Protein AF-A0A5B6URF9-F1 (afdb_monomer_lite)

Radius of gyration: 16.98 Å; chains: 1; bounding box: 46×44×43 Å

Organism: NCBI:txid47621

Secondary structure (DSSP, 8-state):
--HHHHHHHHHHHHHHHHTTSS-HHHHHHHHHHHHHHHHHHHHHHHHHHHH-PPP-HHHHHHHHHHHHHHHHHHH-TT----HHHHHTSPPEEEEEEEEE-TTS-EEEEEEEEEEEE-HHHHHHHHHHHHHHHHHH--

Foldseek 3Di:
DPVPVVVVVVVVVVVVQLPPDDDNVVSVLVVQLVCLLVVLVVVVVCCCVPVVDDDDPVVSVVSSLVSSVVVVCVVCVPDPDDSVNQQVPFFDQKDWDFDADPVRHTPDIDMDGDGGGGVSVRVVVNVVVVVVVVVVPD

Structure (mmCIF, N/CA/C/O backbone):
data_AF-A0A5B6URF9-F1
#
_entry.id   AF-A0A5B6URF9-F1
#
loop_
_atom_site.group_PDB
_atom_site.id
_atom_site.type_symbol
_atom_site.label_atom_id
_atom_site.label_alt_id
_atom_site.label_comp_id
_atom_site.label_asym_id
_atom_site.label_entity_id
_atom_site.label_seq_id
_atom_site.pdbx_PDB_ins_code
_atom_site.Cartn_x
_atom_site.Cartn_y
_atom_site.Cartn_z
_atom_site.occupancy
_atom_site.B_iso_or_equiv
_atom_site.auth_seq_id
_atom_site.auth_comp_id
_atom_site.auth_asym_id
_atom_site.auth_atom_id
_atom_site.pdbx_PDB_model_num
ATOM 1 N N . MET A 1 1 ? -18.903 -27.263 6.523 1.00 39.06 1 MET A N 1
ATOM 2 C CA . MET A 1 1 ? -18.285 -27.236 5.177 1.00 39.06 1 MET A CA 1
ATOM 3 C C . MET A 1 1 ? -18.443 -25.833 4.597 1.00 39.06 1 MET A C 1
ATOM 5 O O . MET A 1 1 ? -19.491 -25.525 4.062 1.00 39.06 1 MET A O 1
ATOM 9 N N . GLY A 1 2 ? -17.472 -24.939 4.792 1.00 38.53 2 GLY A N 1
ATOM 10 C CA . GLY A 1 2 ? -17.604 -23.533 4.360 1.00 38.53 2 GLY A CA 1
ATOM 11 C C . GLY A 1 2 ? -16.285 -22.837 4.023 1.00 38.53 2 GLY A C 1
ATOM 12 O O . GLY A 1 2 ? -16.301 -21.819 3.351 1.00 38.53 2 GLY A O 1
ATOM 13 N N . GLY A 1 3 ? -15.134 -23.400 4.413 1.00 31.91 3 GLY A N 1
ATOM 14 C CA . GLY A 1 3 ? -13.809 -22.814 4.157 1.00 31.91 3 GLY A CA 1
ATOM 15 C C . GLY A 1 3 ? -13.232 -23.057 2.754 1.00 31.91 3 GLY A C 1
ATOM 16 O O . GLY A 1 3 ? -12.278 -22.387 2.365 1.00 31.91 3 GLY A O 1
ATOM 17 N N . ALA A 1 4 ? -13.795 -23.988 1.976 1.00 38.38 4 ALA A N 1
ATOM 18 C CA . ALA A 1 4 ? -13.276 -24.328 0.646 1.00 38.38 4 ALA A CA 1
ATOM 19 C C . ALA A 1 4 ? -13.646 -23.281 -0.424 1.00 38.38 4 ALA A C 1
ATOM 21 O O . ALA A 1 4 ? -12.824 -22.955 -1.275 1.00 38.38 4 ALA A O 1
ATOM 22 N N . LEU A 1 5 ? -14.844 -22.691 -0.342 1.00 40.88 5 LEU A N 1
ATOM 23 C CA . LEU A 1 5 ? -15.327 -21.697 -1.312 1.00 40.88 5 LEU A CA 1
ATOM 24 C C . LEU A 1 5 ? -14.565 -20.364 -1.233 1.00 40.88 5 LEU A C 1
ATOM 26 O O . LEU A 1 5 ? -14.278 -19.763 -2.267 1.00 40.88 5 LEU A O 1
ATOM 30 N N . TRP A 1 6 ? -14.158 -19.946 -0.029 1.00 37.25 6 TRP A N 1
ATOM 31 C CA . TRP A 1 6 ? -13.325 -18.754 0.162 1.00 37.25 6 TRP A CA 1
ATOM 32 C C . TRP A 1 6 ? -11.953 -18.897 -0.498 1.00 37.25 6 TRP A C 1
ATOM 34 O O . TRP A 1 6 ? -11.473 -17.950 -1.112 1.00 37.25 6 TRP A O 1
ATOM 44 N N . ASN A 1 7 ? -11.348 -20.088 -0.434 1.00 47.53 7 ASN A N 1
ATOM 45 C CA . ASN A 1 7 ? -10.046 -20.349 -1.049 1.00 47.53 7 ASN A CA 1
ATOM 46 C C . ASN A 1 7 ? -10.106 -20.290 -2.580 1.00 47.53 7 ASN A C 1
ATOM 48 O O . ASN A 1 7 ? -9.229 -19.697 -3.201 1.00 47.53 7 ASN A O 1
ATOM 52 N N . VAL A 1 8 ? -11.158 -20.837 -3.197 1.00 56.06 8 VAL A N 1
ATOM 53 C CA . VAL A 1 8 ? -11.298 -20.841 -4.663 1.00 56.06 8 VAL A CA 1
ATOM 54 C C . VAL A 1 8 ? -11.529 -19.431 -5.210 1.00 56.06 8 VAL A C 1
ATOM 56 O O . VAL A 1 8 ? -10.906 -19.052 -6.199 1.00 56.06 8 VAL A O 1
ATOM 59 N N . GLN A 1 9 ? -12.362 -18.614 -4.555 1.00 54.59 9 GLN A N 1
ATOM 60 C CA . GLN A 1 9 ? -12.573 -17.229 -4.992 1.00 54.59 9 GLN A CA 1
ATOM 61 C C . GLN A 1 9 ? -11.323 -16.366 -4.843 1.00 54.59 9 GLN A C 1
ATOM 63 O O . GLN A 1 9 ? -11.031 -15.558 -5.727 1.00 54.59 9 GLN A O 1
ATOM 68 N N . LEU A 1 10 ? -10.560 -16.573 -3.767 1.00 51.69 10 LEU A N 1
ATOM 69 C CA . LEU A 1 10 ? -9.280 -15.906 -3.582 1.00 51.69 10 LEU A CA 1
ATOM 70 C C . LEU A 1 10 ? -8.340 -16.267 -4.739 1.00 51.69 10 LEU A C 1
ATOM 72 O O . LEU A 1 10 ? -7.843 -15.375 -5.419 1.00 51.69 10 LEU A O 1
ATOM 76 N N . VAL A 1 11 ? -8.157 -17.562 -5.023 1.00 58.25 11 VAL A N 1
ATOM 77 C CA . VAL A 1 11 ? -7.267 -18.065 -6.088 1.00 58.25 11 VAL A CA 1
ATOM 78 C C . VAL A 1 11 ? -7.661 -17.535 -7.470 1.00 58.25 11 VAL A C 1
ATOM 80 O O . VAL A 1 11 ? -6.793 -17.115 -8.235 1.00 58.25 11 VAL A O 1
ATOM 83 N N . LEU A 1 12 ? -8.956 -17.479 -7.783 1.00 61.59 12 LEU A N 1
ATOM 84 C CA . LEU A 1 12 ? -9.437 -16.929 -9.053 1.00 61.59 12 LEU A CA 1
ATOM 85 C C . LEU A 1 12 ? -9.208 -15.414 -9.153 1.00 61.59 12 LEU A C 1
ATOM 87 O O . LEU A 1 12 ? -8.820 -14.920 -10.214 1.00 61.59 12 LEU A O 1
ATOM 91 N N . PHE A 1 13 ? -9.388 -14.677 -8.053 1.00 65.88 13 PHE A N 1
ATOM 92 C CA . PHE A 1 13 ? -9.018 -13.265 -7.977 1.00 65.88 13 PHE A CA 1
ATOM 93 C C . PHE A 1 13 ? -7.510 -13.076 -8.209 1.00 65.88 13 PHE A C 1
ATOM 95 O O . PHE A 1 13 ? -7.122 -12.246 -9.031 1.00 65.88 13 PHE A O 1
ATOM 102 N N . PHE A 1 14 ? -6.664 -13.899 -7.576 1.00 54.62 14 PHE A N 1
ATOM 103 C CA . PHE A 1 14 ? -5.209 -13.895 -7.772 1.00 54.62 14 PHE A CA 1
ATOM 104 C C . PHE A 1 14 ? -4.817 -14.133 -9.233 1.00 54.62 14 PHE A C 1
ATOM 106 O O . PHE A 1 14 ? -4.010 -13.383 -9.780 1.00 54.62 14 PHE A O 1
ATOM 113 N N . GLN A 1 15 ? -5.391 -15.149 -9.880 1.00 57.53 15 GLN A N 1
ATOM 114 C CA . GLN A 1 15 ? -5.078 -15.482 -11.272 1.00 57.53 15 GLN A CA 1
ATOM 115 C C . GLN A 1 15 ? -5.483 -14.360 -12.234 1.00 57.53 15 GLN A C 1
ATOM 117 O O . GLN A 1 15 ? -4.722 -13.995 -13.132 1.00 57.53 15 GLN A O 1
ATOM 122 N N . ARG A 1 16 ? -6.663 -13.769 -12.024 1.00 63.41 16 ARG A N 1
ATOM 123 C CA . ARG A 1 16 ? -7.200 -12.708 -12.887 1.00 63.41 16 ARG A CA 1
ATOM 124 C C . ARG A 1 16 ? -6.472 -11.377 -12.699 1.00 63.41 16 ARG A C 1
ATOM 126 O O . ARG A 1 16 ? -6.241 -10.652 -13.667 1.00 63.41 16 ARG A O 1
ATOM 133 N N . TRP A 1 17 ? -6.046 -11.094 -11.473 1.00 57.91 17 TRP A N 1
ATOM 134 C CA . TRP A 1 17 ? -5.180 -9.964 -11.159 1.00 57.91 17 TRP A CA 1
ATOM 135 C C . TRP A 1 17 ? -3.793 -10.111 -11.798 1.00 57.91 17 TRP A C 1
ATOM 137 O O . TRP A 1 17 ? -3.324 -9.189 -12.465 1.00 57.91 17 TRP A O 1
ATOM 147 N N . LEU A 1 18 ? -3.165 -11.287 -11.670 1.00 56.91 18 LEU A N 1
ATOM 148 C CA . LEU A 1 18 ? -1.845 -11.569 -12.245 1.00 56.91 18 LEU A CA 1
ATOM 149 C C . LEU A 1 18 ? -1.836 -11.370 -13.773 1.00 56.91 18 LEU A C 1
ATOM 151 O O . LEU A 1 18 ? -0.899 -10.794 -14.319 1.00 56.91 18 LEU A O 1
ATOM 155 N N . HIS A 1 19 ? -2.912 -11.769 -14.456 1.00 60.38 19 HIS A N 1
ATOM 156 C CA . HIS A 1 19 ? -3.063 -11.626 -15.909 1.00 60.38 19 HIS A CA 1
ATOM 157 C C . HIS A 1 19 ? -3.338 -10.195 -16.407 1.00 60.38 19 HIS A C 1
ATOM 159 O O . HIS A 1 19 ? -3.263 -9.956 -17.610 1.00 60.38 19 HIS A O 1
ATOM 165 N N . SER A 1 20 ? -3.635 -9.228 -15.532 1.00 60.03 20 SER A N 1
ATOM 166 C CA . SER A 1 20 ? -4.084 -7.886 -15.949 1.00 60.03 20 SER A CA 1
ATOM 167 C C . SER A 1 20 ? -2.966 -6.936 -16.404 1.00 60.03 20 SER A C 1
ATOM 169 O O . SER A 1 20 ? -3.247 -5.795 -16.768 1.00 60.03 20 SER A O 1
ATOM 171 N N . PHE A 1 21 ? -1.700 -7.364 -16.417 1.00 54.25 21 PHE A N 1
ATOM 172 C CA . PHE A 1 21 ? -0.586 -6.502 -16.826 1.00 54.25 21 PHE A CA 1
ATOM 173 C C . PHE A 1 21 ? 0.255 -7.149 -17.936 1.00 54.25 21 PHE A C 1
ATOM 175 O O . PHE A 1 21 ? 0.447 -8.355 -17.925 1.00 54.25 21 PHE A O 1
ATOM 182 N N . PRO A 1 22 ? 0.821 -6.384 -18.879 1.00 55.62 22 PRO A N 1
ATOM 183 C CA . PRO A 1 22 ? 1.502 -6.953 -20.047 1.00 55.62 22 PRO A CA 1
ATOM 184 C C . PRO A 1 22 ? 2.939 -7.454 -19.790 1.00 55.62 22 PRO A C 1
ATOM 186 O O . PRO A 1 22 ? 3.465 -8.207 -20.604 1.00 55.62 22 PRO A O 1
ATOM 189 N N . SER A 1 23 ? 3.599 -7.086 -18.678 1.00 53.59 23 SER A N 1
ATOM 190 C CA . SER A 1 23 ? 4.998 -7.475 -18.404 1.00 53.59 23 SER A CA 1
ATOM 191 C C . SER A 1 23 ? 5.168 -8.303 -17.120 1.00 53.59 23 SER A C 1
ATOM 193 O O . SER A 1 23 ? 4.875 -7.851 -16.012 1.00 53.59 23 SER A O 1
ATOM 195 N N . LYS A 1 24 ? 5.726 -9.519 -17.253 1.00 56.06 24 LYS A N 1
ATOM 196 C CA . LYS A 1 24 ? 5.894 -10.500 -16.154 1.00 56.06 24 LYS A CA 1
ATOM 197 C C . LYS A 1 24 ? 6.690 -9.962 -14.953 1.00 56.06 24 LYS A C 1
ATOM 199 O O . LYS A 1 24 ? 6.438 -10.337 -13.813 1.00 56.06 24 LYS A O 1
ATOM 204 N N . ARG A 1 25 ? 7.652 -9.063 -15.191 1.00 54.94 25 ARG A N 1
ATOM 205 C CA . ARG A 1 25 ? 8.532 -8.505 -14.148 1.00 54.94 25 ARG A CA 1
ATOM 206 C C . ARG A 1 25 ? 7.847 -7.424 -13.310 1.00 54.94 25 ARG A C 1
ATOM 208 O O . ARG A 1 25 ? 7.989 -7.417 -12.092 1.00 54.94 25 ARG A O 1
ATOM 215 N N . LEU A 1 26 ? 7.095 -6.532 -13.956 1.00 54.78 26 LEU A N 1
ATOM 216 C CA . LEU A 1 26 ? 6.361 -5.463 -13.275 1.00 54.78 26 LEU A CA 1
ATOM 217 C C . LEU A 1 26 ? 5.127 -6.025 -12.546 1.00 54.78 26 LEU A C 1
ATOM 219 O O . LEU A 1 26 ? 4.784 -5.529 -11.476 1.00 54.78 26 LEU A O 1
ATOM 223 N N . GLN A 1 27 ? 4.524 -7.101 -13.078 1.00 58.41 27 GLN A N 1
ATOM 224 C CA . GLN A 1 27 ? 3.468 -7.881 -12.416 1.00 58.41 27 GLN A CA 1
ATOM 225 C C . GLN A 1 27 ? 3.888 -8.382 -11.037 1.00 58.41 27 GLN A C 1
ATOM 227 O O . GLN A 1 27 ? 3.156 -8.183 -10.072 1.00 58.41 27 GLN A O 1
ATOM 232 N N . LEU A 1 28 ? 5.055 -9.026 -10.940 1.00 63.25 28 LEU A N 1
ATOM 233 C CA . LEU A 1 28 ? 5.541 -9.608 -9.688 1.00 63.25 28 LEU A CA 1
ATOM 234 C C . LEU A 1 28 ? 5.765 -8.533 -8.626 1.00 63.25 28 LEU A C 1
ATOM 236 O O . LEU A 1 28 ? 5.249 -8.655 -7.521 1.00 63.25 28 LEU A O 1
ATOM 240 N N . VAL A 1 29 ? 6.456 -7.446 -8.979 1.00 62.59 29 VAL A N 1
ATOM 241 C CA . VAL A 1 29 ? 6.750 -6.357 -8.035 1.00 62.59 29 VAL A CA 1
ATOM 242 C C . VAL A 1 29 ? 5.462 -5.675 -7.562 1.00 62.59 29 VAL A C 1
ATOM 244 O O . VAL A 1 29 ? 5.242 -5.550 -6.360 1.00 62.59 29 VAL A O 1
ATOM 247 N N . ARG A 1 30 ? 4.566 -5.291 -8.483 1.00 61.72 30 ARG A N 1
ATOM 248 C CA . ARG A 1 30 ? 3.305 -4.612 -8.132 1.00 61.72 30 ARG A CA 1
ATOM 249 C C . ARG A 1 30 ? 2.348 -5.506 -7.345 1.00 61.72 30 ARG A C 1
ATOM 251 O O . ARG A 1 30 ? 1.696 -5.037 -6.417 1.00 61.72 30 ARG A O 1
ATOM 258 N N . SER A 1 31 ? 2.296 -6.797 -7.667 1.00 67.06 31 SER A N 1
ATOM 259 C CA . SER A 1 31 ? 1.475 -7.757 -6.921 1.00 67.06 31 SER A CA 1
ATOM 260 C C . SER A 1 31 ? 2.012 -7.965 -5.508 1.00 67.06 31 SER A C 1
ATOM 262 O O . SER A 1 31 ? 1.238 -7.990 -4.557 1.00 67.06 31 SER A O 1
ATOM 264 N N . MET A 1 32 ? 3.332 -8.040 -5.338 1.00 73.88 32 MET A N 1
ATOM 265 C CA . MET A 1 32 ? 3.938 -8.218 -4.017 1.00 73.88 32 MET A CA 1
ATOM 266 C C . MET A 1 32 ? 3.755 -6.996 -3.118 1.00 73.88 32 MET A C 1
ATOM 268 O O . MET A 1 32 ? 3.509 -7.172 -1.930 1.00 73.88 32 MET A O 1
ATOM 272 N N . VAL A 1 33 ? 3.765 -5.776 -3.668 1.00 72.31 33 VAL A N 1
ATOM 273 C CA . VAL A 1 33 ? 3.402 -4.555 -2.921 1.00 72.31 33 VAL A CA 1
ATOM 274 C C . VAL A 1 33 ? 1.976 -4.628 -2.394 1.00 72.31 33 VAL A C 1
ATOM 276 O O . VAL A 1 33 ? 1.741 -4.384 -1.208 1.00 72.31 33 VAL A O 1
ATOM 279 N N . PHE A 1 34 ? 1.030 -5.027 -3.238 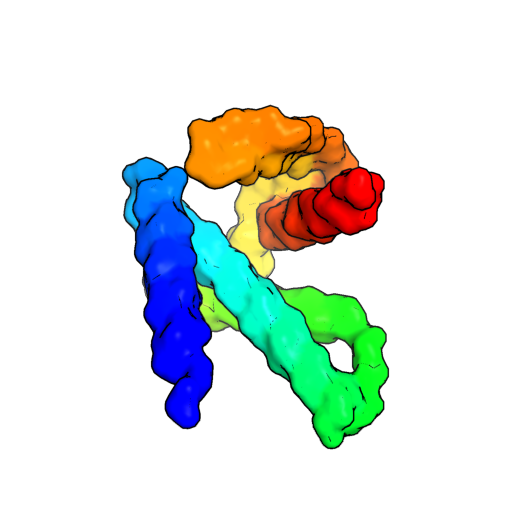1.00 74.88 34 PHE A N 1
ATOM 280 C CA . PHE A 1 34 ? -0.362 -5.188 -2.837 1.00 74.88 34 PHE A CA 1
ATOM 281 C C . PHE A 1 34 ? -0.525 -6.247 -1.734 1.00 74.88 34 PHE A C 1
ATOM 283 O O . PHE A 1 34 ? -1.145 -5.972 -0.703 1.00 74.88 34 PHE A O 1
ATOM 290 N N . PHE A 1 35 ? 0.097 -7.422 -1.885 1.00 76.06 35 PHE A N 1
ATOM 291 C CA . PHE A 1 35 ? 0.016 -8.487 -0.879 1.00 76.06 35 PHE A CA 1
ATOM 292 C C . PHE A 1 35 ? 0.726 -8.137 0.417 1.00 76.06 35 PHE A C 1
ATOM 294 O O . PHE A 1 35 ? 0.148 -8.337 1.482 1.00 76.06 35 PHE A O 1
ATOM 301 N N . ALA A 1 36 ? 1.928 -7.565 0.355 1.00 80.00 36 ALA A N 1
ATOM 302 C CA . ALA A 1 36 ? 2.639 -7.108 1.541 1.00 80.00 36 ALA A CA 1
ATOM 303 C C . ALA A 1 36 ? 1.810 -6.072 2.310 1.00 80.00 36 ALA A C 1
ATOM 305 O O . ALA A 1 36 ? 1.755 -6.132 3.537 1.00 80.00 36 ALA A O 1
ATOM 306 N N . THR A 1 37 ? 1.109 -5.182 1.605 1.00 79.75 37 THR A N 1
ATOM 307 C CA . THR A 1 37 ? 0.234 -4.170 2.209 1.00 79.75 37 THR A CA 1
ATOM 308 C C . THR A 1 37 ? -0.983 -4.806 2.882 1.00 79.75 37 THR A C 1
ATOM 310 O O . THR A 1 37 ? -1.168 -4.639 4.088 1.00 79.75 37 THR A O 1
ATOM 313 N N . ILE A 1 38 ? -1.778 -5.600 2.156 1.00 81.62 38 ILE A N 1
ATOM 314 C CA . ILE A 1 38 ? -2.993 -6.234 2.702 1.00 81.62 38 ILE A CA 1
ATOM 315 C C . ILE A 1 38 ? -2.665 -7.207 3.833 1.00 81.62 38 ILE A C 1
ATOM 317 O O . ILE A 1 38 ? -3.315 -7.185 4.878 1.00 81.62 38 ILE A O 1
ATOM 321 N N . TRP A 1 39 ? -1.631 -8.031 3.662 1.00 83.00 39 TRP A N 1
ATOM 322 C CA . TRP A 1 39 ? -1.189 -8.977 4.683 1.00 83.00 39 TRP A CA 1
ATOM 323 C C . TRP A 1 39 ? -0.716 -8.266 5.956 1.00 83.00 39 TRP A C 1
ATOM 325 O O . TRP A 1 39 ? -0.979 -8.725 7.067 1.00 83.00 39 TRP A O 1
ATOM 335 N N . SER A 1 40 ? -0.037 -7.122 5.823 1.00 85.06 40 SER A N 1
ATOM 336 C CA . SER A 1 40 ? 0.394 -6.328 6.981 1.00 85.06 40 SER A CA 1
ATOM 337 C C . SER A 1 40 ? -0.781 -5.680 7.694 1.00 85.06 40 SER A C 1
ATOM 339 O O . SER A 1 40 ? -0.837 -5.756 8.917 1.00 85.06 40 SER A O 1
ATOM 341 N N . ILE A 1 41 ? -1.747 -5.131 6.952 1.00 81.44 41 ILE A N 1
ATOM 342 C CA . ILE A 1 41 ? -2.984 -4.577 7.520 1.00 81.44 41 ILE A CA 1
ATOM 343 C C . ILE A 1 41 ? -3.753 -5.658 8.288 1.00 81.44 41 ILE A C 1
ATOM 345 O O . ILE A 1 41 ? -4.172 -5.432 9.422 1.00 81.44 41 ILE A O 1
ATOM 349 N N . TRP A 1 42 ? -3.903 -6.849 7.702 1.00 86.50 42 TRP A N 1
ATOM 350 C CA . TRP A 1 42 ? -4.592 -7.966 8.345 1.00 86.50 42 TRP A CA 1
ATOM 351 C C . TRP A 1 42 ? -3.893 -8.417 9.635 1.00 86.50 42 TRP A C 1
ATOM 353 O O . TRP A 1 42 ? -4.545 -8.569 10.669 1.00 86.50 42 TRP A O 1
ATOM 363 N N . LEU A 1 43 ? -2.565 -8.570 9.611 1.00 83.50 43 LEU A N 1
ATOM 364 C CA . LEU A 1 43 ? -1.802 -8.969 10.796 1.00 83.50 43 LEU A CA 1
ATOM 365 C C . LEU A 1 43 ? -1.880 -7.914 11.911 1.00 83.50 43 LEU A C 1
ATOM 367 O O . LEU A 1 43 ? -1.994 -8.261 13.090 1.00 83.50 43 LEU A O 1
ATOM 371 N N . TRP A 1 44 ? -1.860 -6.630 11.540 1.00 82.62 44 TRP A N 1
ATOM 372 C CA . TRP A 1 44 ? -2.023 -5.526 12.482 1.00 82.62 44 TRP A CA 1
ATOM 373 C C . TRP A 1 44 ? -3.413 -5.530 13.112 1.00 82.62 44 TRP A C 1
ATOM 375 O O . TRP A 1 44 ? -3.521 -5.457 14.333 1.00 82.62 44 TRP A O 1
ATOM 385 N N . ARG A 1 45 ? -4.469 -5.716 12.311 1.00 82.44 45 ARG A N 1
ATOM 386 C CA . ARG A 1 45 ? -5.840 -5.869 12.815 1.00 82.44 45 ARG A CA 1
ATOM 387 C C . ARG A 1 45 ? -5.937 -7.011 13.825 1.00 82.44 45 ARG A C 1
ATOM 389 O O . ARG A 1 45 ? -6.515 -6.826 14.890 1.00 82.44 45 ARG A O 1
ATOM 396 N N . ASN A 1 46 ? -5.352 -8.169 13.526 1.00 84.62 46 ASN A N 1
ATOM 397 C CA . ASN A 1 46 ? -5.360 -9.296 14.460 1.00 84.62 46 ASN A CA 1
ATOM 398 C C . ASN A 1 46 ? -4.597 -8.971 15.747 1.00 84.62 46 ASN A C 1
ATOM 400 O O . ASN A 1 46 ? -5.068 -9.288 16.833 1.00 84.62 46 ASN A O 1
ATOM 404 N N . SER A 1 47 ? -3.463 -8.278 15.648 1.00 80.50 47 SER A N 1
ATOM 405 C CA . SER A 1 47 ? -2.719 -7.826 16.830 1.00 80.50 47 SER A CA 1
ATOM 406 C C . SER A 1 47 ? -3.523 -6.848 17.692 1.00 80.50 47 SER A C 1
ATOM 408 O O . SER A 1 47 ? -3.439 -6.906 18.913 1.00 80.50 47 SER A O 1
ATOM 410 N N . MET A 1 48 ? -4.335 -5.978 17.088 1.00 81.44 48 MET A N 1
ATOM 411 C CA . MET A 1 48 ? -5.228 -5.089 17.838 1.00 81.44 48 MET A CA 1
ATOM 412 C C . MET A 1 48 ? -6.334 -5.869 18.556 1.00 81.44 48 MET A C 1
ATOM 414 O O . MET A 1 48 ? -6.595 -5.625 19.728 1.00 81.44 48 MET A O 1
ATOM 418 N N . VAL A 1 49 ? -6.966 -6.818 17.858 1.00 78.00 49 VAL A N 1
ATOM 419 C CA . VAL A 1 49 ? -8.115 -7.581 18.372 1.00 78.00 49 VAL A CA 1
ATOM 420 C C . VAL A 1 49 ? -7.708 -8.564 19.467 1.00 78.00 49 VAL A C 1
ATOM 422 O O . VAL A 1 49 ? -8.399 -8.666 20.473 1.00 78.00 49 VAL A O 1
ATOM 425 N N . TYR A 1 50 ? -6.602 -9.286 19.279 1.00 80.44 50 TYR A N 1
ATOM 426 C CA . TYR A 1 50 ? -6.210 -10.372 20.180 1.00 80.44 50 TYR A CA 1
ATOM 427 C C . TYR A 1 50 ? -5.184 -9.954 21.236 1.00 80.44 50 TYR A C 1
ATOM 429 O O . TYR A 1 50 ? -5.174 -10.535 22.315 1.00 80.44 50 TYR A O 1
ATOM 437 N N . ASN A 1 51 ? -4.354 -8.939 20.960 1.00 83.38 51 ASN A N 1
ATOM 438 C CA . ASN A 1 51 ? -3.290 -8.505 21.877 1.00 83.38 51 ASN A CA 1
ATOM 439 C C . ASN A 1 51 ? -3.523 -7.096 22.450 1.00 83.38 51 ASN A C 1
ATOM 441 O O . ASN A 1 51 ? -2.647 -6.569 23.130 1.00 83.38 51 ASN A O 1
ATOM 445 N N . GLY A 1 52 ? -4.657 -6.451 22.142 1.00 84.25 52 GLY A N 1
ATOM 446 C CA . GLY A 1 52 ? -4.996 -5.117 22.655 1.00 84.25 52 GLY A CA 1
ATOM 447 C C . GLY A 1 52 ? -4.049 -3.999 22.201 1.00 84.25 52 GLY A C 1
ATOM 448 O O . GLY A 1 52 ? -3.982 -2.948 22.836 1.00 84.25 52 GLY A O 1
ATOM 449 N N . LYS A 1 53 ? -3.283 -4.209 21.122 1.00 83.69 53 LYS A N 1
ATOM 450 C CA . LYS A 1 53 ? -2.311 -3.224 20.628 1.00 83.69 53 LYS A CA 1
ATOM 451 C C . LYS A 1 53 ? -3.031 -1.976 20.092 1.00 83.69 53 LYS A C 1
ATOM 453 O O . LYS A 1 53 ? -3.978 -2.096 19.320 1.00 83.69 53 LYS A O 1
ATOM 458 N N . ILE A 1 54 ? -2.559 -0.779 20.448 1.00 83.56 54 ILE A N 1
ATOM 459 C CA . ILE A 1 54 ? -3.079 0.500 19.923 1.00 83.56 54 ILE A CA 1
ATOM 460 C C . ILE A 1 54 ? -2.646 0.670 18.464 1.00 83.56 54 ILE A C 1
ATOM 462 O O . ILE A 1 54 ? -1.503 0.366 18.136 1.00 83.56 54 ILE A O 1
ATOM 466 N N . PHE A 1 55 ? -3.541 1.159 17.598 1.00 79.00 55 PHE A N 1
ATOM 467 C CA . PHE A 1 55 ? -3.249 1.404 16.182 1.00 79.00 55 PHE A CA 1
ATOM 468 C C . PHE A 1 55 ? -2.166 2.474 15.994 1.00 79.00 55 PHE A C 1
ATOM 470 O O . PHE A 1 55 ? -2.384 3.639 16.319 1.00 79.00 55 PHE A O 1
ATOM 477 N N . ASP A 1 56 ? -1.030 2.078 15.416 1.00 82.81 56 ASP A N 1
ATOM 478 C CA . ASP A 1 56 ? 0.057 2.979 15.032 1.00 82.81 56 ASP A CA 1
ATOM 479 C C . ASP A 1 56 ? 0.337 2.847 13.531 1.00 82.81 56 ASP A C 1
ATOM 481 O O . ASP A 1 56 ? 0.843 1.832 13.036 1.00 82.81 56 ASP A O 1
ATOM 485 N N . ILE A 1 57 ? -0.009 3.907 12.804 1.00 78.81 57 ILE A N 1
ATOM 486 C CA . ILE A 1 57 ? 0.157 3.975 11.358 1.00 78.81 57 ILE A CA 1
ATOM 487 C C . ILE A 1 57 ? 1.635 3.963 10.958 1.00 78.81 57 ILE A C 1
ATOM 489 O O . ILE A 1 57 ? 1.975 3.321 9.970 1.00 78.81 57 ILE A O 1
ATOM 493 N N . ILE A 1 58 ? 2.526 4.594 11.727 1.00 79.81 58 ILE A N 1
ATOM 494 C CA . ILE A 1 58 ? 3.955 4.666 11.400 1.00 79.81 58 ILE A CA 1
ATOM 495 C C . ILE A 1 58 ? 4.549 3.259 11.466 1.00 79.81 58 ILE A C 1
ATOM 497 O O . ILE A 1 58 ? 5.161 2.799 10.505 1.00 79.81 58 ILE A O 1
ATOM 501 N N . GLN A 1 59 ? 4.267 2.516 12.539 1.00 80.81 59 GLN A N 1
ATOM 502 C CA . GLN A 1 59 ? 4.697 1.120 12.668 1.00 80.81 59 GLN A CA 1
ATOM 503 C C . GLN A 1 59 ? 4.136 0.209 11.571 1.00 80.81 59 GLN A C 1
ATOM 505 O O . GLN A 1 59 ? 4.831 -0.699 11.104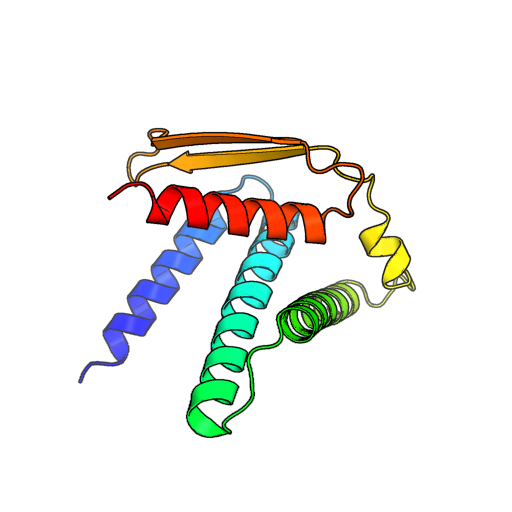 1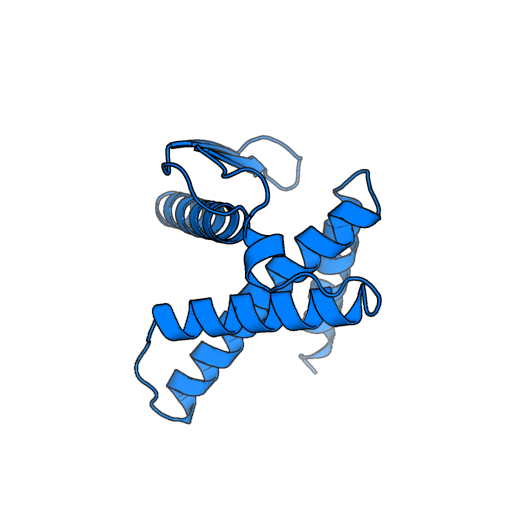.00 80.81 59 GLN A O 1
ATOM 510 N N . LEU A 1 60 ? 2.882 0.412 11.156 1.00 81.25 60 LEU A N 1
ATOM 511 C CA . LEU A 1 60 ? 2.298 -0.333 10.040 1.00 81.25 60 LEU A CA 1
ATOM 512 C C . LEU A 1 60 ? 3.060 -0.059 8.735 1.00 81.25 60 LEU A C 1
ATOM 514 O O . LEU A 1 60 ? 3.413 -1.004 8.029 1.00 81.25 60 LEU A O 1
ATOM 518 N N . PHE A 1 61 ? 3.351 1.208 8.440 1.00 78.12 61 PHE A N 1
ATOM 519 C CA . PHE A 1 61 ? 4.124 1.598 7.261 1.00 78.12 61 PHE A CA 1
ATOM 520 C C . PHE A 1 61 ? 5.537 1.013 7.278 1.00 78.12 61 PHE A C 1
ATOM 522 O O . PHE A 1 61 ? 5.956 0.423 6.283 1.00 78.12 61 PHE A O 1
ATOM 529 N N . GLU A 1 62 ? 6.241 1.098 8.404 1.00 78.44 62 GLU A N 1
ATOM 530 C CA . GLU A 1 62 ? 7.576 0.510 8.551 1.00 78.44 62 GLU A CA 1
ATOM 531 C C . GLU A 1 62 ? 7.546 -1.012 8.367 1.00 78.44 62 GLU A C 1
ATOM 533 O O . GLU A 1 62 ? 8.389 -1.575 7.674 1.00 78.44 62 GLU A O 1
ATOM 538 N N . THR A 1 63 ? 6.510 -1.692 8.868 1.00 83.44 63 THR A N 1
ATOM 539 C CA . THR A 1 63 ? 6.329 -3.138 8.654 1.00 83.44 63 THR A CA 1
ATOM 540 C C . THR A 1 63 ? 6.138 -3.482 7.171 1.00 83.44 63 THR A C 1
ATOM 542 O O . THR A 1 63 ? 6.696 -4.470 6.685 1.00 83.44 63 THR A O 1
ATOM 545 N N . ILE A 1 64 ? 5.364 -2.674 6.436 1.00 82.69 64 ILE A N 1
ATOM 546 C CA . ILE A 1 64 ? 5.141 -2.855 4.994 1.00 82.69 64 ILE A CA 1
ATOM 547 C C . ILE A 1 64 ? 6.446 -2.631 4.223 1.00 82.69 64 ILE A C 1
ATOM 549 O O . ILE A 1 64 ? 6.832 -3.487 3.423 1.00 82.69 64 ILE A O 1
ATOM 553 N N . LYS A 1 65 ? 7.155 -1.527 4.497 1.00 76.62 65 LYS A N 1
ATOM 554 C CA . LYS A 1 65 ? 8.456 -1.219 3.883 1.00 76.62 65 LYS A CA 1
ATOM 555 C C . LYS A 1 65 ? 9.472 -2.323 4.144 1.00 76.62 65 LYS A C 1
ATOM 557 O O . LYS A 1 65 ? 10.139 -2.763 3.213 1.00 76.62 65 LYS A O 1
ATOM 562 N N . LEU A 1 66 ? 9.551 -2.809 5.383 1.00 80.31 66 LEU A N 1
ATOM 563 C CA . LEU A 1 66 ? 10.479 -3.866 5.764 1.00 80.31 66 LEU A CA 1
ATOM 564 C C . LEU A 1 66 ? 10.188 -5.137 4.958 1.00 80.31 66 LEU A C 1
ATOM 566 O O . LEU A 1 66 ? 11.086 -5.671 4.316 1.00 80.31 66 LEU A O 1
ATOM 570 N N . ARG A 1 67 ? 8.928 -5.584 4.887 1.00 82.31 67 ARG A N 1
ATOM 571 C CA . ARG A 1 67 ? 8.544 -6.767 4.091 1.00 82.31 67 ARG A CA 1
ATOM 572 C C . ARG A 1 67 ? 8.881 -6.626 2.612 1.00 82.31 67 ARG A C 1
ATOM 574 O O . ARG A 1 67 ? 9.372 -7.580 2.011 1.00 82.31 67 ARG A O 1
ATOM 581 N N . LEU A 1 68 ? 8.660 -5.443 2.048 1.00 77.44 68 LEU A N 1
ATOM 582 C CA . LEU A 1 68 ? 9.053 -5.138 0.677 1.00 77.44 68 LEU A CA 1
ATOM 583 C C . LEU A 1 68 ? 10.569 -5.187 0.492 1.00 77.44 68 LEU A C 1
ATOM 585 O O . LEU A 1 68 ? 11.048 -5.814 -0.448 1.00 77.44 68 LEU A O 1
ATOM 589 N N . GLY A 1 69 ? 11.319 -4.605 1.424 1.00 73.62 69 GLY A N 1
ATOM 590 C CA . GLY A 1 69 ? 12.776 -4.630 1.440 1.00 73.62 69 GLY A CA 1
ATOM 591 C C . GLY A 1 69 ? 13.355 -6.042 1.491 1.00 73.62 69 GLY A C 1
ATOM 592 O O . GLY A 1 69 ? 14.205 -6.393 0.674 1.00 73.62 69 GLY A O 1
ATOM 593 N N . TRP A 1 70 ? 12.857 -6.884 2.400 1.00 76.19 70 TRP A N 1
ATOM 594 C CA . TRP A 1 70 ? 13.272 -8.287 2.514 1.00 76.19 70 TRP A CA 1
ATOM 595 C C . TRP A 1 70 ? 12.930 -9.095 1.262 1.00 76.19 70 TRP A C 1
ATOM 597 O O . TRP A 1 70 ? 13.747 -9.896 0.810 1.00 76.19 70 TRP A O 1
ATOM 607 N N . TRP A 1 71 ? 11.760 -8.863 0.667 1.00 74.88 71 TRP A N 1
ATOM 608 C CA . TRP A 1 71 ? 11.377 -9.516 -0.582 1.00 74.88 71 TRP A CA 1
ATOM 609 C C . TRP A 1 71 ? 12.281 -9.094 -1.748 1.00 74.88 71 TRP A C 1
ATOM 611 O O . TRP A 1 71 ? 12.788 -9.942 -2.481 1.00 74.88 71 TRP A O 1
ATOM 621 N N . CYS A 1 72 ? 12.559 -7.796 -1.880 1.00 67.06 72 CYS A N 1
ATOM 622 C CA . CYS A 1 72 ? 13.489 -7.279 -2.881 1.00 67.06 72 CYS A CA 1
ATOM 623 C C . CYS A 1 72 ? 14.896 -7.866 -2.704 1.00 67.06 72 CYS A C 1
ATOM 625 O O . CYS A 1 72 ? 15.501 -8.299 -3.687 1.00 67.06 72 CYS A O 1
ATOM 627 N N . LYS A 1 73 ? 15.385 -7.947 -1.458 1.00 65.69 73 LYS A N 1
ATOM 628 C CA . LYS A 1 73 ? 16.667 -8.582 -1.118 1.00 65.69 73 LYS A CA 1
ATOM 629 C C . LYS A 1 73 ? 16.688 -10.064 -1.506 1.00 65.69 73 LYS A C 1
ATOM 631 O O . LYS A 1 73 ? 17.673 -10.529 -2.070 1.00 65.69 73 LYS A O 1
ATOM 636 N N . ALA A 1 74 ? 15.600 -10.796 -1.265 1.00 71.31 74 ALA A N 1
ATOM 637 C CA . ALA A 1 74 ? 15.476 -12.200 -1.659 1.00 71.31 74 ALA A CA 1
ATOM 638 C C . ALA A 1 74 ? 15.433 -12.387 -3.189 1.00 71.31 74 ALA A C 1
ATOM 640 O O . ALA A 1 74 ? 15.989 -13.349 -3.711 1.00 71.31 74 ALA A O 1
ATOM 641 N N . GLN A 1 75 ? 14.818 -11.452 -3.921 1.00 65.69 75 GLN A N 1
ATOM 642 C CA . GLN A 1 75 ? 14.732 -11.488 -5.385 1.00 65.69 75 GLN A CA 1
ATOM 643 C C . GLN A 1 75 ? 16.053 -11.089 -6.073 1.00 65.69 75 GLN A C 1
ATOM 645 O O . GLN A 1 75 ? 16.277 -11.453 -7.231 1.00 65.69 75 GLN A O 1
ATOM 650 N N . ARG A 1 76 ? 16.916 -10.320 -5.391 1.00 57.91 76 ARG A N 1
ATOM 651 C CA . ARG A 1 76 ? 18.239 -9.887 -5.872 1.00 57.91 76 ARG A CA 1
ATOM 652 C C . ARG A 1 76 ? 19.303 -10.024 -4.774 1.00 57.91 76 ARG A C 1
ATOM 654 O O . ARG A 1 76 ? 19.701 -9.017 -4.193 1.00 57.91 76 ARG A O 1
ATOM 661 N N . PRO A 1 77 ? 19.835 -11.232 -4.533 1.00 58.31 77 PRO A N 1
ATOM 662 C CA . PRO A 1 77 ? 20.913 -11.417 -3.562 1.00 58.31 77 PRO A CA 1
ATOM 663 C C . PRO A 1 77 ? 22.216 -10.691 -3.953 1.00 58.31 77 PRO A C 1
ATOM 665 O O . PRO A 1 77 ? 23.055 -10.442 -3.095 1.00 58.31 77 PRO A O 1
ATOM 668 N N . THR A 1 78 ? 22.388 -10.334 -5.232 1.00 48.56 78 THR A N 1
ATOM 669 C CA . THR A 1 78 ? 23.648 -9.827 -5.806 1.00 48.56 78 THR A CA 1
ATOM 670 C C . THR A 1 78 ? 23.769 -8.308 -5.909 1.00 48.56 78 THR A C 1
ATOM 672 O O . THR A 1 78 ? 24.834 -7.823 -6.275 1.00 48.56 78 THR A O 1
ATOM 675 N N . VAL A 1 79 ? 22.720 -7.538 -5.605 1.00 50.72 79 VAL A N 1
ATOM 676 C CA . VAL A 1 79 ? 22.819 -6.072 -5.577 1.00 50.72 79 VAL A CA 1
ATOM 677 C C . VAL A 1 79 ? 22.731 -5.635 -4.124 1.00 50.72 79 VAL A C 1
ATOM 679 O O . VAL A 1 79 ? 21.645 -5.584 -3.550 1.00 50.72 79 VAL A O 1
ATOM 682 N N . ALA A 1 80 ? 23.883 -5.329 -3.529 1.00 44.03 80 ALA A N 1
ATOM 683 C CA . ALA A 1 80 ? 23.988 -4.628 -2.253 1.00 44.03 80 ALA A CA 1
ATOM 684 C C . ALA A 1 80 ? 23.540 -3.164 -2.416 1.00 44.03 80 ALA A C 1
ATOM 686 O O . ALA A 1 80 ? 24.301 -2.235 -2.188 1.00 44.03 80 ALA A O 1
ATOM 687 N N . THR A 1 81 ? 22.315 -2.951 -2.886 1.00 51.50 81 THR A N 1
ATOM 688 C CA . THR A 1 81 ? 21.654 -1.648 -2.820 1.00 51.50 81 THR A CA 1
ATOM 689 C C . THR A 1 81 ? 21.119 -1.495 -1.409 1.00 51.50 81 THR A C 1
ATOM 691 O O . THR A 1 81 ? 20.427 -2.388 -0.906 1.00 51.50 81 THR A O 1
ATOM 694 N N . SER A 1 82 ? 21.466 -0.386 -0.764 1.00 56.28 82 SER A N 1
ATOM 695 C CA . SER A 1 82 ? 20.858 -0.008 0.506 1.00 56.28 82 SER A CA 1
ATOM 696 C C . SER A 1 82 ? 19.333 0.089 0.337 1.00 56.28 82 SER A C 1
ATOM 698 O O . SER A 1 82 ? 18.831 0.289 -0.773 1.00 56.28 82 SER A O 1
ATOM 700 N N . LEU A 1 83 ? 18.571 -0.086 1.424 1.00 52.12 83 LEU A N 1
ATOM 701 C CA . LEU A 1 83 ? 17.121 0.160 1.407 1.00 52.12 83 LEU A CA 1
ATOM 702 C C . LEU A 1 83 ? 16.818 1.549 0.820 1.00 52.12 83 LEU A C 1
ATOM 704 O O . LEU A 1 83 ? 15.884 1.675 0.033 1.00 52.12 83 LEU A O 1
ATOM 708 N N . ASP A 1 84 ? 17.664 2.536 1.122 1.00 53.53 84 ASP A N 1
ATOM 709 C CA . ASP A 1 84 ? 17.567 3.906 0.621 1.00 53.53 84 ASP A CA 1
ATOM 710 C C . ASP A 1 84 ? 17.745 4.003 -0.902 1.00 53.53 84 ASP A C 1
ATOM 712 O O . ASP A 1 84 ? 16.920 4.630 -1.563 1.00 53.53 84 ASP A O 1
ATOM 716 N N . ASP A 1 85 ? 18.713 3.302 -1.502 1.00 51.59 85 ASP A N 1
ATOM 717 C CA . ASP A 1 85 ? 18.916 3.290 -2.965 1.00 51.59 85 ASP A CA 1
ATOM 718 C C . ASP A 1 85 ? 17.713 2.742 -3.746 1.00 51.59 85 ASP A C 1
ATOM 720 O O . ASP A 1 85 ? 17.503 3.086 -4.911 1.00 51.59 85 ASP A O 1
ATOM 724 N N . PHE A 1 86 ? 16.892 1.898 -3.116 1.00 53.06 86 PHE A N 1
ATOM 725 C CA . PHE A 1 86 ? 15.661 1.386 -3.716 1.00 53.06 86 PHE A CA 1
ATOM 726 C C . PHE A 1 86 ? 14.517 2.412 -3.679 1.00 53.06 86 PHE A C 1
ATOM 728 O O . PHE A 1 86 ? 13.755 2.521 -4.644 1.00 53.06 86 PHE A O 1
ATOM 735 N N . PHE A 1 87 ? 14.403 3.183 -2.593 1.00 53.59 87 PHE A N 1
ATOM 736 C CA . PHE A 1 87 ? 13.437 4.284 -2.484 1.00 53.59 87 PHE A CA 1
ATOM 737 C C . PHE A 1 87 ? 13.870 5.529 -3.281 1.00 53.59 87 PHE A C 1
ATOM 739 O O . PHE A 1 87 ? 13.027 6.364 -3.602 1.00 53.59 87 PHE A O 1
ATOM 746 N N . LEU A 1 88 ? 15.144 5.615 -3.682 1.00 50.25 88 LEU A N 1
ATOM 747 C CA . LEU A 1 88 ? 15.712 6.670 -4.533 1.00 50.25 88 LEU A CA 1
ATOM 748 C C . LEU A 1 88 ? 15.355 6.563 -6.029 1.00 50.25 88 LEU A C 1
ATOM 750 O O . LEU A 1 88 ? 15.838 7.363 -6.834 1.00 50.25 88 LEU A O 1
ATOM 754 N N . ALA A 1 89 ? 14.491 5.623 -6.433 1.00 55.66 89 ALA A N 1
ATOM 755 C CA . ALA A 1 89 ? 13.846 5.702 -7.744 1.00 55.66 89 ALA A CA 1
ATOM 756 C C . ALA A 1 89 ? 13.227 7.104 -7.934 1.00 55.66 89 ALA A C 1
ATOM 758 O O . ALA A 1 89 ? 12.733 7.677 -6.959 1.00 55.66 89 ALA A O 1
ATOM 759 N N . PRO A 1 90 ? 13.293 7.68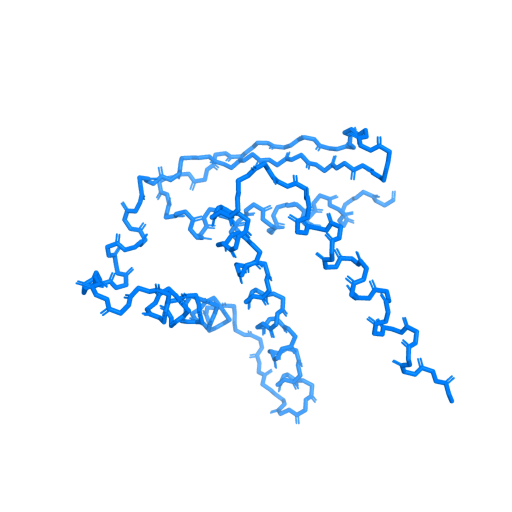5 -9.153 1.00 58.59 90 PRO A N 1
ATOM 760 C CA . PRO A 1 90 ? 13.035 9.101 -9.360 1.00 58.59 90 PRO A CA 1
ATOM 761 C C . PRO A 1 90 ? 11.706 9.484 -8.707 1.00 58.59 90 PRO A C 1
ATOM 763 O O . PRO A 1 90 ? 10.688 8.842 -8.983 1.00 58.59 90 PRO A O 1
ATOM 766 N N . PRO A 1 91 ? 11.725 10.472 -7.803 1.00 61.09 91 PRO A N 1
ATOM 767 C CA . PRO A 1 91 ? 10.606 10.731 -6.923 1.00 61.09 91 PRO A CA 1
ATOM 768 C C . PRO A 1 91 ? 9.360 11.069 -7.733 1.00 61.09 91 PRO A C 1
ATOM 770 O O . PRO A 1 91 ? 9.384 11.895 -8.654 1.00 61.09 91 PRO A O 1
ATOM 773 N N . ASN A 1 92 ? 8.255 10.430 -7.368 1.00 66.44 92 ASN A N 1
ATOM 774 C CA . ASN A 1 92 ? 6.968 10.696 -7.978 1.00 66.44 92 ASN A CA 1
ATOM 775 C C . ASN A 1 92 ? 6.482 12.051 -7.482 1.00 66.44 92 ASN A C 1
ATOM 777 O O . ASN A 1 92 ? 6.453 12.288 -6.282 1.00 66.44 92 ASN A O 1
ATOM 781 N N . LYS A 1 93 ? 6.094 12.928 -8.412 1.00 76.12 93 LYS A N 1
ATOM 782 C CA . LYS A 1 93 ? 5.544 14.262 -8.103 1.00 76.12 93 LYS A CA 1
ATOM 783 C C . LYS A 1 93 ? 4.018 14.255 -7.973 1.00 76.12 93 LYS A C 1
ATOM 785 O O . 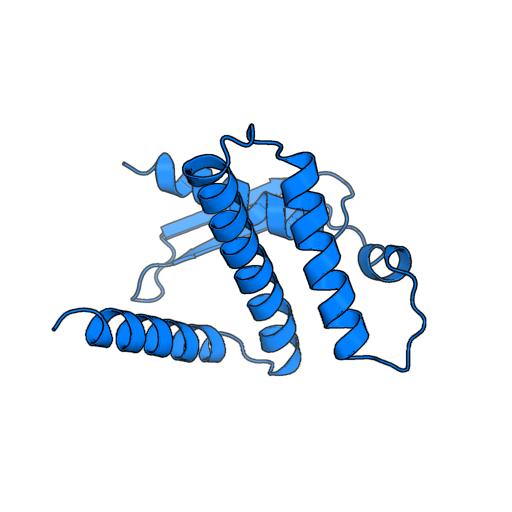LYS A 1 93 ? 3.412 15.174 -7.416 1.00 76.12 93 LYS A O 1
ATOM 790 N N . SER A 1 94 ? 3.390 13.216 -8.508 1.00 76.75 94 SER A N 1
ATOM 791 C CA . SER A 1 94 ? 1.945 13.062 -8.585 1.00 76.75 94 SER A CA 1
ATOM 792 C C . SER A 1 94 ? 1.558 11.590 -8.647 1.00 76.75 94 SER A C 1
ATOM 794 O O . SER A 1 94 ? 2.331 10.736 -9.083 1.00 76.75 94 SER A O 1
ATOM 796 N N . ILE A 1 95 ? 0.337 11.306 -8.207 1.00 83.38 95 ILE A N 1
ATOM 797 C CA . ILE A 1 95 ? -0.317 10.003 -8.330 1.00 83.38 95 ILE A CA 1
ATOM 798 C C . ILE A 1 95 ? -1.492 10.102 -9.280 1.00 83.38 95 ILE A C 1
ATOM 800 O O . ILE A 1 95 ? -2.165 11.130 -9.348 1.00 83.38 95 ILE A O 1
ATOM 804 N N . HIS A 1 96 ? -1.744 9.001 -9.977 1.00 81.19 96 HIS A N 1
ATOM 805 C CA . HIS A 1 96 ? -2.858 8.848 -10.897 1.00 81.19 96 HIS A CA 1
ATOM 806 C C . HIS A 1 96 ? -3.481 7.477 -10.670 1.00 81.19 96 HIS A C 1
ATOM 808 O O . HIS A 1 96 ? -2.763 6.484 -10.557 1.00 81.19 96 HIS A O 1
ATOM 814 N N . GLY A 1 97 ? -4.805 7.418 -10.612 1.00 80.31 97 GLY A N 1
ATOM 815 C CA . GLY A 1 97 ? -5.537 6.173 -10.439 1.00 80.31 97 GLY A CA 1
ATOM 816 C C . GLY A 1 97 ? -6.771 6.136 -11.322 1.00 80.31 97 GLY A C 1
ATOM 817 O O . GLY A 1 97 ? -7.432 7.153 -11.531 1.00 80.31 97 GLY A O 1
ATOM 818 N N . ILE A 1 98 ? -7.077 4.950 -11.846 1.00 84.81 98 ILE A N 1
ATOM 819 C CA . ILE A 1 98 ? -8.306 4.682 -12.591 1.00 84.81 98 ILE A CA 1
ATOM 820 C C . ILE A 1 98 ? -8.987 3.486 -11.935 1.00 84.81 98 ILE A C 1
ATOM 822 O O . ILE A 1 98 ? -8.443 2.382 -11.938 1.00 84.81 98 ILE A O 1
ATOM 826 N N . LEU A 1 99 ? -10.181 3.701 -11.391 1.00 79.06 99 LEU A N 1
ATOM 827 C CA . LEU A 1 99 ? -11.069 2.643 -10.933 1.00 79.06 99 LEU A CA 1
ATOM 828 C C . LEU A 1 99 ? -11.918 2.175 -12.114 1.00 79.06 99 LEU A C 1
ATOM 830 O O . LEU A 1 99 ? -12.517 2.997 -12.806 1.00 79.06 99 LEU A O 1
ATOM 834 N N . ARG A 1 100 ? -11.987 0.863 -12.343 1.00 83.00 100 ARG A N 1
ATOM 835 C CA . ARG A 1 100 ? -12.794 0.256 -13.409 1.00 83.00 100 ARG A CA 1
ATOM 836 C C . ARG A 1 100 ? -13.764 -0.767 -12.833 1.00 83.00 100 ARG A C 1
ATOM 838 O O . ARG A 1 100 ? -13.466 -1.391 -11.817 1.00 83.00 100 ARG A O 1
ATOM 845 N N . ASN A 1 101 ? -14.905 -0.950 -13.489 1.00 82.75 101 ASN A N 1
ATOM 846 C CA . ASN A 1 101 ? -15.829 -2.039 -13.179 1.00 82.75 101 ASN A CA 1
ATOM 847 C C . ASN A 1 101 ? -15.357 -3.370 -13.801 1.00 82.75 101 ASN A C 1
ATOM 849 O O . ASN A 1 101 ? -14.345 -3.439 -14.501 1.00 82.75 101 ASN A O 1
ATOM 853 N N . HIS A 1 102 ? -16.125 -4.437 -13.577 1.00 79.06 102 HIS A N 1
ATOM 854 C CA . HIS A 1 102 ? -15.849 -5.771 -14.121 1.00 79.06 102 HIS A CA 1
ATOM 855 C C . HIS A 1 102 ? -15.934 -5.858 -15.659 1.00 79.06 102 HIS A C 1
ATOM 857 O O . HIS A 1 102 ? -15.396 -6.796 -16.239 1.00 79.06 102 HIS A O 1
ATOM 863 N N . LEU A 1 103 ? -16.577 -4.884 -16.314 1.00 80.69 103 LEU A N 1
ATOM 864 C CA . LEU A 1 103 ? -16.649 -4.746 -17.773 1.00 80.69 103 LEU A CA 1
ATOM 865 C C . LEU A 1 103 ? -15.481 -3.915 -18.336 1.00 80.69 103 LEU A C 1
ATOM 867 O O . LEU A 1 103 ? -15.397 -3.698 -19.541 1.00 80.69 103 LEU A O 1
ATOM 871 N N . GLY A 1 104 ? -14.576 -3.431 -17.477 1.00 76.38 104 GLY A N 1
ATOM 872 C CA . GLY A 1 104 ? -13.442 -2.592 -17.860 1.00 76.38 104 GLY A CA 1
ATOM 873 C C . GLY A 1 104 ? -13.783 -1.113 -18.074 1.00 76.38 104 GLY A C 1
ATOM 874 O O . GLY A 1 104 ? -12.876 -0.341 -18.409 1.00 76.38 104 GLY A O 1
ATOM 875 N N . SER A 1 105 ? -15.038 -0.703 -17.854 1.00 82.25 105 SER A N 1
ATOM 876 C CA . SER A 1 105 ? -15.476 0.694 -17.932 1.00 82.25 105 SER A CA 1
ATOM 877 C C . SER A 1 105 ? -14.915 1.491 -16.758 1.00 82.25 105 SER A C 1
ATOM 879 O O . SER A 1 105 ? -14.996 1.053 -15.608 1.00 82.25 105 SER A O 1
ATOM 881 N N . SER A 1 106 ? -14.358 2.666 -17.046 1.00 83.31 106 SER A N 1
ATOM 882 C CA . SER A 1 106 ? -13.846 3.584 -16.028 1.00 83.31 106 SER A CA 1
ATOM 883 C C . SER A 1 106 ? -14.992 4.124 -15.175 1.00 83.31 106 SER A C 1
ATOM 885 O O . SER A 1 106 ? -15.912 4.744 -15.695 1.00 83.31 106 SER A O 1
ATOM 887 N N . LEU A 1 107 ? -14.916 3.883 -13.869 1.00 80.69 107 LEU A N 1
ATOM 888 C CA . LEU A 1 107 ? -15.836 4.411 -12.865 1.00 80.69 107 LEU A CA 1
ATOM 889 C C . LEU A 1 107 ? -15.328 5.741 -12.312 1.00 80.69 107 LEU A C 1
ATOM 891 O O . LEU A 1 107 ? -16.090 6.691 -12.188 1.00 80.69 107 LEU A O 1
ATOM 895 N N . VAL A 1 108 ? -14.030 5.812 -11.996 1.00 83.56 108 VAL A N 1
ATOM 896 C CA . VAL A 1 108 ? -13.399 7.023 -11.459 1.00 83.56 108 VAL A CA 1
ATOM 897 C C . VAL A 1 108 ? -11.988 7.157 -12.004 1.00 83.56 108 VAL A C 1
ATOM 899 O O . VAL A 1 108 ? -11.245 6.181 -12.067 1.00 83.56 108 VAL A O 1
ATOM 902 N N . ILE A 1 109 ? -11.608 8.380 -12.356 1.00 86.38 109 ILE A N 1
ATOM 903 C CA . ILE A 1 109 ? -10.230 8.765 -12.650 1.00 86.38 109 ILE A CA 1
ATOM 904 C C . ILE A 1 109 ? -9.859 9.845 -11.643 1.00 86.38 109 ILE A C 1
ATOM 906 O O . ILE A 1 109 ? -10.602 10.810 -11.480 1.00 86.38 109 ILE A O 1
ATOM 910 N N . PHE A 1 110 ? -8.727 9.693 -10.965 1.00 83.56 110 PHE A N 1
ATOM 911 C CA . PHE A 1 110 ? -8.219 10.721 -10.065 1.00 83.56 110 PHE A CA 1
ATOM 912 C C . PHE A 1 110 ? -6.735 10.971 -10.307 1.00 83.56 110 PHE A C 1
ATOM 914 O O . PHE A 1 110 ? -5.972 10.062 -10.638 1.00 83.56 110 PHE A O 1
ATOM 921 N N . SER A 1 111 ? -6.336 12.226 -10.128 1.00 84.50 111 SER A N 1
ATOM 922 C CA . SER A 1 111 ? -4.946 12.664 -10.112 1.00 84.50 111 SER A CA 1
ATOM 923 C C . SER A 1 111 ? -4.745 13.590 -8.923 1.00 84.50 111 SER A C 1
ATOM 925 O O . SER A 1 111 ? -5.612 14.413 -8.625 1.00 84.50 111 SER A O 1
ATOM 927 N N . LYS A 1 112 ? -3.624 13.441 -8.217 1.00 83.81 112 LYS A N 1
ATOM 928 C CA . LYS A 1 112 ? -3.285 14.285 -7.070 1.00 83.81 112 LYS A CA 1
ATOM 929 C C . LYS A 1 112 ? -1.790 14.561 -7.037 1.00 83.81 112 LYS A C 1
ATOM 931 O O . LYS A 1 112 ? -0.980 13.636 -7.099 1.00 83.81 112 LYS A O 1
ATOM 936 N N . ALA A 1 113 ? -1.425 15.833 -6.909 1.00 84.25 113 ALA A N 1
ATOM 937 C CA . ALA A 1 113 ? -0.052 16.231 -6.6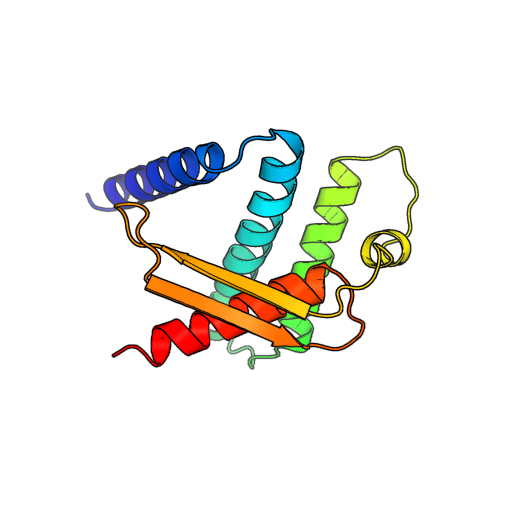26 1.00 84.25 113 ALA A CA 1
ATOM 938 C C . ALA A 1 113 ? 0.292 15.877 -5.172 1.00 84.25 113 ALA A C 1
ATOM 940 O O . ALA A 1 113 ? -0.480 16.179 -4.261 1.00 84.25 113 ALA A O 1
ATOM 941 N N . ILE A 1 114 ? 1.429 15.217 -4.959 1.00 81.06 114 ILE A N 1
ATOM 942 C CA . ILE A 1 114 ? 1.853 14.722 -3.635 1.00 81.06 114 ILE A CA 1
ATOM 943 C C . ILE A 1 114 ? 3.241 15.226 -3.226 1.00 81.06 114 ILE A C 1
ATOM 945 O O . ILE A 1 114 ? 3.749 14.842 -2.178 1.00 81.06 114 ILE A O 1
ATOM 949 N N . GLY A 1 115 ? 3.828 16.126 -4.023 1.00 77.69 115 GLY A N 1
ATOM 950 C CA . GLY A 1 115 ? 5.205 16.580 -3.836 1.00 77.69 115 GLY A CA 1
ATOM 951 C C . GLY A 1 115 ? 6.210 15.506 -4.246 1.00 77.69 115 GLY A C 1
ATOM 952 O O . GLY A 1 115 ? 5.829 14.492 -4.810 1.00 77.69 115 GLY A O 1
ATOM 953 N N . VAL A 1 116 ? 7.495 15.753 -4.005 1.00 76.38 116 VAL A N 1
ATOM 954 C CA . VAL A 1 116 ? 8.590 14.811 -4.282 1.00 76.38 116 VAL A CA 1
ATOM 955 C C . VAL A 1 116 ? 8.572 13.729 -3.204 1.00 76.38 116 VAL A C 1
ATOM 957 O O . VAL A 1 116 ? 9.013 13.972 -2.085 1.00 76.38 116 VAL A O 1
ATOM 960 N N . VAL A 1 117 ? 8.045 12.551 -3.531 1.00 71.81 117 VAL A N 1
ATOM 961 C CA . VAL A 1 117 ? 8.014 11.399 -2.617 1.00 71.81 117 VAL A CA 1
ATOM 962 C C . VAL A 1 117 ? 8.518 10.136 -3.303 1.00 71.81 117 VAL A C 1
ATOM 964 O O . VAL A 1 117 ? 8.418 9.999 -4.526 1.00 71.81 117 VAL A O 1
ATOM 967 N N . ASP A 1 118 ? 9.062 9.205 -2.519 1.00 73.38 118 ASP A N 1
ATOM 968 C CA . ASP A 1 118 ? 9.522 7.923 -3.041 1.00 73.38 118 ASP A CA 1
ATOM 969 C C . ASP A 1 118 ? 8.354 7.116 -3.649 1.00 73.38 118 ASP A C 1
ATOM 971 O O . ASP A 1 118 ? 7.188 7.296 -3.265 1.00 73.38 118 ASP A O 1
ATOM 975 N N . PRO A 1 119 ? 8.620 6.211 -4.606 1.00 71.62 119 PRO A N 1
ATOM 976 C CA . PRO A 1 119 ? 7.546 5.505 -5.296 1.00 71.62 119 PRO A CA 1
ATOM 977 C C . PRO A 1 119 ? 6.677 4.621 -4.401 1.00 71.62 119 PRO A C 1
ATOM 979 O O . PRO A 1 119 ? 5.504 4.426 -4.709 1.00 71.62 119 PRO A O 1
ATOM 982 N N . VAL A 1 120 ? 7.205 4.104 -3.290 1.00 70.75 120 VAL A N 1
ATOM 983 C CA . VAL A 1 120 ? 6.437 3.241 -2.380 1.00 70.75 120 VAL A CA 1
ATOM 984 C C . VAL A 1 120 ? 5.455 4.075 -1.563 1.00 70.75 120 VAL A C 1
ATOM 986 O O . VAL A 1 120 ? 4.285 3.704 -1.418 1.00 70.75 120 VAL A O 1
ATOM 989 N N . LEU A 1 121 ? 5.895 5.235 -1.079 1.00 71.06 121 LEU A N 1
ATOM 990 C CA . LEU A 1 121 ? 5.021 6.206 -0.437 1.00 71.06 121 LEU A CA 1
ATOM 991 C C . LEU A 1 121 ? 3.965 6.727 -1.419 1.00 71.06 121 LEU A C 1
ATOM 993 O O . LEU A 1 121 ? 2.790 6.792 -1.058 1.00 71.06 121 LEU A O 1
ATOM 997 N N . ALA A 1 122 ? 4.339 7.008 -2.670 1.00 77.31 122 ALA A N 1
ATOM 998 C CA . ALA A 1 122 ? 3.402 7.419 -3.715 1.00 77.31 122 ALA A CA 1
ATOM 999 C C . ALA A 1 122 ? 2.303 6.372 -3.967 1.00 77.31 122 ALA A C 1
ATOM 1001 O O . ALA A 1 122 ? 1.120 6.712 -3.945 1.00 77.31 122 ALA A O 1
ATOM 1002 N N . GLU A 1 123 ? 2.667 5.098 -4.138 1.00 76.88 123 GLU A N 1
ATOM 1003 C CA . GLU A 1 123 ? 1.706 3.998 -4.318 1.00 76.88 123 GLU A CA 1
ATOM 1004 C C . GLU A 1 123 ? 0.792 3.847 -3.091 1.00 76.88 123 GLU A C 1
ATOM 1006 O O . GLU A 1 123 ? -0.422 3.675 -3.218 1.00 76.88 123 GLU A O 1
ATOM 1011 N N . THR A 1 124 ? 1.334 4.005 -1.880 1.00 74.50 124 THR A N 1
ATOM 1012 C CA . THR A 1 124 ? 0.516 3.903 -0.662 1.00 74.50 124 THR A CA 1
ATOM 1013 C C . THR A 1 124 ? -0.458 5.076 -0.520 1.00 74.50 124 THR A C 1
ATOM 1015 O O . THR A 1 124 ? -1.611 4.884 -0.121 1.00 74.50 124 THR A O 1
ATOM 1018 N N . ILE A 1 125 ? -0.041 6.294 -0.888 1.00 78.81 125 ILE A N 1
ATOM 1019 C CA . ILE A 1 125 ? -0.936 7.456 -0.944 1.00 78.81 125 ILE A CA 1
ATOM 1020 C C . ILE A 1 125 ? -2.006 7.241 -2.022 1.00 78.81 125 ILE A C 1
ATOM 1022 O O . ILE A 1 125 ? -3.174 7.525 -1.763 1.00 78.81 125 ILE A O 1
ATOM 1026 N N . ALA A 1 126 ? -1.657 6.684 -3.185 1.00 81.00 126 ALA A N 1
ATOM 1027 C CA . ALA A 1 126 ? -2.622 6.374 -4.239 1.00 81.00 126 ALA A CA 1
ATOM 1028 C C . ALA A 1 126 ? -3.702 5.393 -3.761 1.00 81.00 126 ALA A C 1
ATOM 1030 O O . ALA A 1 126 ? -4.889 5.646 -3.968 1.00 81.00 126 ALA A O 1
ATOM 1031 N N . ILE A 1 127 ? -3.318 4.328 -3.048 1.00 79.69 127 ILE A N 1
ATOM 1032 C CA . ILE A 1 127 ? -4.264 3.367 -2.456 1.00 79.69 127 ILE A CA 1
ATOM 1033 C C . ILE A 1 127 ? -5.149 4.047 -1.405 1.00 79.69 127 ILE A C 1
ATOM 1035 O O . ILE A 1 127 ? -6.368 3.867 -1.412 1.00 79.69 127 ILE A O 1
ATOM 1039 N N . LYS A 1 128 ? -4.565 4.862 -0.516 1.00 83.00 128 LYS A N 1
ATOM 1040 C CA . LYS A 1 128 ? -5.320 5.615 0.499 1.00 83.00 128 LYS A CA 1
ATOM 1041 C C . LYS A 1 128 ? -6.373 6.523 -0.140 1.00 83.00 128 LYS A C 1
ATOM 1043 O O . LYS A 1 128 ? -7.503 6.575 0.339 1.00 83.00 128 LYS A O 1
ATOM 1048 N N . GLU A 1 129 ? -6.015 7.246 -1.198 1.00 83.38 129 GLU A N 1
ATOM 1049 C CA . GLU A 1 129 ? -6.943 8.142 -1.894 1.00 83.38 129 GLU A CA 1
ATOM 1050 C C . GLU A 1 129 ? -8.009 7.362 -2.674 1.00 83.38 129 GLU A C 1
ATOM 1052 O O . GLU A 1 129 ? -9.184 7.718 -2.600 1.00 83.38 129 GLU A O 1
ATOM 1057 N N . ALA A 1 130 ? -7.648 6.246 -3.315 1.00 81.19 130 ALA A N 1
ATOM 1058 C CA . ALA A 1 130 ? -8.614 5.362 -3.965 1.00 81.19 130 ALA A CA 1
ATOM 1059 C C . ALA A 1 130 ? -9.664 4.830 -2.975 1.00 81.19 130 ALA A C 1
ATOM 1061 O O . ALA A 1 130 ? -10.858 4.841 -3.272 1.00 81.19 130 ALA A O 1
ATOM 1062 N N . LEU A 1 131 ? -9.241 4.416 -1.774 1.00 79.69 131 LEU A N 1
ATOM 1063 C CA . LEU A 1 131 ? -10.155 3.941 -0.732 1.00 79.69 131 LEU A CA 1
ATOM 1064 C C . LEU A 1 131 ? -11.090 5.048 -0.238 1.00 79.69 131 LEU A C 1
ATOM 1066 O O . LEU A 1 131 ? -12.278 4.797 -0.065 1.00 79.69 131 LEU A O 1
ATOM 1070 N N . LYS A 1 132 ? -10.593 6.276 -0.044 1.00 84.38 132 LYS A N 1
ATOM 1071 C CA . LYS A 1 132 ? -11.449 7.415 0.334 1.00 84.38 132 LYS A CA 1
ATOM 1072 C C . LYS A 1 132 ? -12.544 7.672 -0.695 1.00 84.38 132 LYS A C 1
ATOM 1074 O O . LYS A 1 132 ? -13.696 7.844 -0.314 1.00 84.38 132 LYS A O 1
ATOM 1079 N N . ILE A 1 133 ? -12.181 7.685 -1.978 1.00 83.88 133 ILE A N 1
ATOM 1080 C CA . ILE A 1 133 ? -13.127 7.858 -3.087 1.00 83.88 133 ILE A CA 1
ATOM 1081 C C . ILE A 1 133 ? -14.176 6.745 -3.059 1.00 83.88 133 ILE A C 1
ATOM 1083 O O . ILE A 1 133 ? -15.368 7.024 -3.138 1.00 83.88 133 ILE A O 1
ATOM 1087 N N . PHE A 1 134 ? -13.741 5.495 -2.894 1.00 78.88 134 PHE A N 1
ATOM 1088 C CA . PHE A 1 134 ? -14.641 4.349 -2.817 1.00 78.88 134 PHE A CA 1
ATOM 1089 C C . PHE A 1 134 ? -15.640 4.472 -1.655 1.00 78.88 134 PHE A C 1
ATOM 1091 O O . PHE A 1 134 ? -16.836 4.309 -1.863 1.00 78.88 134 PHE A O 1
ATOM 1098 N N . TYR A 1 135 ? -15.177 4.831 -0.453 1.00 79.06 135 TYR A N 1
ATOM 1099 C CA . TYR A 1 135 ? -16.053 5.023 0.710 1.00 79.06 135 TYR A CA 1
ATOM 1100 C C . TYR A 1 135 ? -16.998 6.226 0.586 1.00 79.06 135 TYR A C 1
ATOM 1102 O O . TYR A 1 135 ? -18.066 6.220 1.194 1.00 79.06 135 TYR A O 1
ATOM 1110 N N . ALA A 1 136 ? -16.622 7.254 -0.177 1.00 82.19 136 ALA A N 1
ATOM 1111 C CA . ALA A 1 136 ? -17.473 8.414 -0.430 1.00 82.19 136 ALA A CA 1
ATOM 1112 C C . ALA A 1 136 ? -18.569 8.143 -1.481 1.00 82.19 136 ALA A C 1
ATOM 1114 O O . ALA A 1 136 ? -19.557 8.871 -1.528 1.00 82.19 136 ALA A O 1
ATOM 1115 N N . SER A 1 137 ? -18.417 7.101 -2.302 1.00 74.12 137 SER A N 1
ATOM 1116 C CA . SER A 1 137 ? -19.297 6.764 -3.430 1.00 74.12 137 SER A CA 1
ATOM 1117 C C . SER A 1 137 ? -20.525 5.928 -3.024 1.00 74.12 137 SER A C 1
ATOM 1119 O O . SER A 1 137 ? -20.822 4.935 -3.684 1.00 74.12 137 SER A O 1
ATOM 1121 N N . LYS A 1 138 ? -21.197 6.305 -1.929 1.00 52.31 138 LYS A N 1
ATOM 1122 C CA . LYS A 1 138 ? -22.377 5.607 -1.380 1.00 52.31 138 LYS A CA 1
ATOM 1123 C C . LYS A 1 138 ? -23.394 5.168 -2.436 1.00 52.31 138 LYS A C 1
ATOM 1125 O O . LYS A 1 138 ? -23.739 6.006 -3.297 1.00 52.31 138 LYS A O 1
#

pLDDT: mean 70.41, std 13.48, range [31.91, 86.5]

Sequence (138 aa):
MGGALWNVQLVLFFQRWLHSFPSKRLQLVRSMVFFATIWSIWLWRNSMVYNGKIFDIIQLFETIKLRLGWWCKAQRPTVATSLDDFFLAPPNKSIHGILRNHLGSSLVIFSKAIGVVDPVLAETIAIKEALKIFYASK